Protein AF-A0A538QEV7-F1 (afdb_monomer_lite)

Radius of gyration: 22.5 Å; chains: 1; bounding box: 42×52×67 Å

pLDDT: mean 78.13, std 15.29, range [40.16, 97.31]

Foldseek 3Di:
DDDDDPPPVVVVVVVVVPCQDDDPPHHQDVCCVVVVVLVRQQVNVVVCCVNVPQQFDPDPVVQVVVVVVQQVVCVVVVHPGGARETEGCDDDWDDGRPRHIYDYPVVVVPDPDDD

Secondary structure (DSSP, 8-state):
---SSSSHHHHHHHHHHH---EETTEEPPHHHHTT-HHHHHHHHHHHHHHHTT--B---HHHHHHHHHHHHHHHHHTT-SSPPEEEEESSS-EEEETTTEEEEEHHHHHT-SS--

Structure (mmCIF, N/CA/C/O backbone):
data_AF-A0A538QEV7-F1
#
_entry.id   AF-A0A538QEV7-F1
#
loop_
_atom_site.group_PDB
_atom_site.id
_atom_site.type_symbol
_atom_site.label_atom_id
_atom_site.label_alt_id
_atom_site.label_comp_id
_atom_site.label_asym_id
_atom_site.label_entity_id
_atom_site.label_seq_id
_atom_site.pdbx_PDB_ins_code
_atom_site.Cartn_x
_atom_site.Cartn_y
_atom_site.Cartn_z
_atom_site.occupancy
_atom_site.B_iso_or_equiv
_atom_site.auth_seq_id
_atom_site.auth_comp_id
_atom_site.auth_asym_id
_atom_site.auth_atom_id
_atom_site.pdbx_PDB_model_num
ATOM 1 N N . MET A 1 1 ? 30.840 38.195 -49.801 1.00 40.16 1 MET A N 1
ATOM 2 C CA . MET A 1 1 ? 30.398 36.802 -49.571 1.00 40.16 1 ME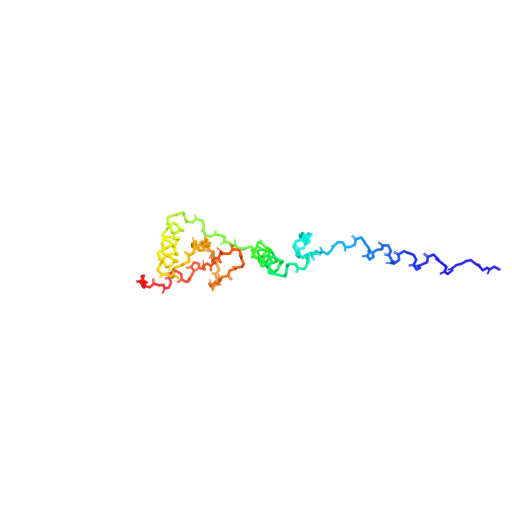T A CA 1
ATOM 3 C C . MET A 1 1 ? 30.155 36.630 -48.079 1.00 40.16 1 MET A C 1
ATOM 5 O O . MET A 1 1 ? 31.099 36.420 -47.337 1.00 40.16 1 MET A O 1
ATO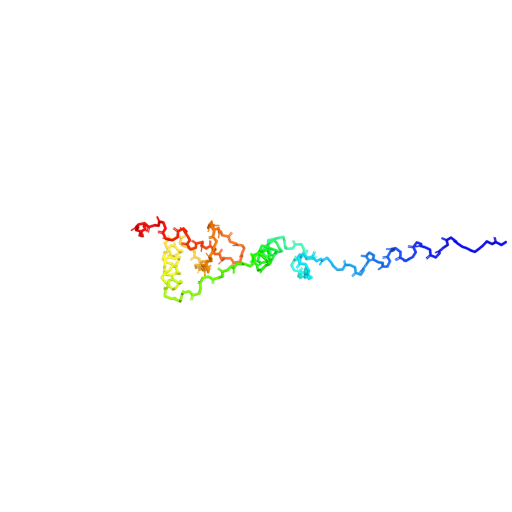M 9 N N . THR A 1 2 ? 28.923 36.831 -47.615 1.00 46.28 2 THR A N 1
ATOM 10 C CA . THR A 1 2 ? 28.565 36.791 -46.185 1.00 46.28 2 THR A CA 1
ATOM 11 C C . THR A 1 2 ? 27.212 36.104 -46.028 1.00 46.28 2 THR A C 1
ATOM 13 O O . THR A 1 2 ? 26.174 36.743 -45.901 1.00 46.28 2 THR A O 1
ATOM 16 N N . ALA A 1 3 ? 27.214 34.776 -46.067 1.00 45.53 3 ALA A N 1
ATOM 17 C CA . ALA A 1 3 ? 26.053 33.965 -45.722 1.00 45.53 3 ALA A CA 1
ATOM 18 C C . ALA A 1 3 ? 26.568 32.690 -45.052 1.00 45.53 3 ALA A C 1
ATOM 20 O O . ALA A 1 3 ? 27.212 31.879 -45.706 1.00 45.53 3 ALA A O 1
ATOM 21 N N . GLY A 1 4 ? 26.355 32.535 -43.743 1.00 50.03 4 GLY A N 1
ATOM 22 C CA . GLY A 1 4 ? 26.815 31.315 -43.070 1.00 50.03 4 GLY A CA 1
ATOM 23 C C . GLY A 1 4 ? 26.719 31.246 -41.549 1.00 50.03 4 GLY A C 1
ATOM 24 O O . GLY A 1 4 ? 27.173 30.261 -40.990 1.00 50.03 4 GLY A O 1
ATOM 25 N N . VAL A 1 5 ? 26.156 32.244 -40.854 1.00 50.41 5 VAL A N 1
ATOM 26 C CA . VAL A 1 5 ? 26.136 32.234 -39.369 1.00 50.41 5 VAL A CA 1
ATOM 27 C C . VAL A 1 5 ? 24.717 32.238 -38.780 1.00 50.41 5 VAL A C 1
ATOM 29 O O . VAL A 1 5 ? 24.527 31.946 -37.606 1.00 50.41 5 VAL A O 1
ATOM 32 N N . ARG A 1 6 ? 23.676 32.497 -39.583 1.00 47.66 6 ARG A N 1
ATOM 33 C CA . ARG A 1 6 ? 22.297 32.640 -39.071 1.00 47.66 6 ARG A CA 1
ATOM 34 C C . ARG A 1 6 ? 21.507 31.333 -38.919 1.00 47.66 6 ARG A C 1
ATOM 36 O O . ARG A 1 6 ? 20.470 31.351 -38.268 1.00 47.66 6 ARG A O 1
ATOM 43 N N . SER A 1 7 ? 21.974 30.216 -39.477 1.00 49.97 7 SER A N 1
ATOM 44 C CA . SER A 1 7 ? 21.183 28.971 -39.520 1.00 49.97 7 SER A CA 1
ATOM 45 C C . SER A 1 7 ? 21.430 28.002 -38.361 1.00 49.97 7 SER A C 1
ATOM 47 O O . SER A 1 7 ? 20.664 27.058 -38.206 1.00 49.97 7 SER A O 1
ATOM 49 N N . VAL A 1 8 ? 22.456 28.215 -37.532 1.00 52.44 8 VAL A N 1
ATOM 50 C CA . VAL A 1 8 ? 22.805 27.251 -36.469 1.00 52.44 8 VAL A CA 1
ATOM 51 C C . VAL A 1 8 ? 22.012 27.499 -35.178 1.00 52.44 8 VAL A C 1
ATOM 53 O O . VAL A 1 8 ? 21.619 26.554 -34.502 1.00 52.44 8 VAL A O 1
ATOM 56 N N . THR A 1 9 ? 21.679 28.750 -34.853 1.00 51.84 9 THR A N 1
ATOM 57 C CA . THR A 1 9 ? 20.972 29.101 -33.606 1.00 51.84 9 THR A CA 1
ATOM 58 C C . THR A 1 9 ? 19.491 28.714 -33.595 1.00 51.84 9 THR A C 1
ATOM 60 O O . THR A 1 9 ? 18.963 28.371 -32.539 1.00 51.84 9 THR A O 1
ATOM 63 N N . ALA A 1 10 ? 18.816 28.698 -34.748 1.00 50.69 10 ALA A N 1
ATOM 64 C CA . ALA A 1 10 ? 17.406 28.303 -34.829 1.00 50.69 10 ALA A CA 1
ATOM 65 C C . ALA A 1 10 ? 17.188 26.796 -34.579 1.00 50.69 10 ALA A C 1
ATOM 67 O O . ALA A 1 10 ? 16.176 26.405 -34.000 1.00 50.69 10 ALA A O 1
ATOM 68 N N . ALA A 1 11 ? 18.151 25.951 -34.961 1.00 51.78 11 ALA A N 1
ATOM 69 C CA . ALA A 1 11 ? 18.044 24.502 -34.794 1.00 51.78 11 ALA A CA 1
ATOM 70 C C . ALA A 1 11 ? 18.141 24.065 -33.319 1.00 51.78 11 ALA A C 1
ATOM 72 O O . ALA A 1 11 ? 17.435 23.152 -32.898 1.00 51.78 11 ALA A O 1
ATOM 73 N N . VAL A 1 12 ? 18.955 24.749 -32.508 1.00 53.03 12 VAL A N 1
ATOM 74 C CA . VAL A 1 12 ? 19.141 24.408 -31.083 1.00 53.03 12 VAL A CA 1
ATOM 75 C C . VAL A 1 12 ? 17.909 24.778 -30.241 1.00 53.03 12 VAL A C 1
ATOM 77 O O . VAL A 1 12 ? 17.521 24.022 -29.353 1.00 53.03 12 VAL A O 1
ATOM 80 N N . LEU A 1 13 ? 17.229 25.886 -30.561 1.00 50.34 13 LEU A N 1
ATOM 81 C CA . LEU A 1 13 ? 15.985 26.292 -29.887 1.00 50.34 13 LEU A CA 1
ATOM 82 C C . LEU A 1 13 ? 14.797 25.371 -30.218 1.00 50.34 13 LEU A C 1
ATOM 84 O O . LEU A 1 13 ? 13.953 25.129 -29.355 1.00 50.34 13 LEU A O 1
ATOM 88 N N . ALA A 1 14 ? 14.745 24.808 -31.429 1.00 50.81 14 ALA A N 1
ATOM 89 C CA . ALA A 1 14 ? 13.701 23.857 -31.822 1.00 50.81 14 ALA A CA 1
ATOM 90 C C . ALA A 1 14 ? 13.845 22.487 -31.127 1.00 50.81 14 ALA A C 1
ATOM 92 O O . ALA A 1 14 ? 12.843 21.844 -30.807 1.00 50.81 14 ALA A O 1
ATOM 93 N N . LEU A 1 15 ? 15.082 22.061 -30.843 1.00 51.41 15 LEU A N 1
ATOM 94 C CA . LEU A 1 15 ? 15.366 20.800 -30.148 1.00 51.41 15 LEU A CA 1
ATOM 95 C C . LEU A 1 15 ? 14.990 20.859 -28.658 1.00 51.41 15 LEU A C 1
ATOM 97 O O . LEU A 1 15 ? 14.467 19.882 -28.124 1.00 51.41 15 LEU A O 1
ATOM 101 N N . ALA A 1 16 ? 15.160 22.013 -28.006 1.00 52.75 16 ALA A N 1
ATOM 102 C CA . ALA A 1 16 ? 14.767 22.195 -26.607 1.00 52.75 16 ALA A CA 1
ATOM 103 C C . ALA A 1 16 ? 13.236 22.214 -26.405 1.00 52.75 16 ALA A C 1
ATOM 105 O O . ALA A 1 16 ? 12.749 21.782 -25.364 1.00 52.75 16 ALA A O 1
ATOM 106 N N . ALA A 1 17 ? 12.465 22.659 -27.406 1.00 51.69 17 ALA A N 1
ATOM 107 C CA . ALA A 1 17 ? 11.001 22.733 -27.333 1.00 51.69 17 ALA A CA 1
ATOM 108 C C . ALA A 1 17 ? 10.284 21.387 -27.575 1.00 51.69 17 ALA A C 1
ATOM 110 O O . ALA A 1 17 ? 9.101 21.254 -27.260 1.00 51.69 17 ALA A O 1
ATOM 111 N N . CYS A 1 18 ? 10.978 20.383 -28.125 1.00 56.22 18 CYS A N 1
ATOM 112 C CA . CYS A 1 18 ? 10.391 19.074 -28.441 1.00 56.22 18 CYS A CA 1
ATOM 113 C C . CYS A 1 18 ? 10.737 17.976 -27.425 1.00 56.22 18 CYS A C 1
ATOM 115 O O . CYS A 1 18 ? 10.116 16.910 -27.443 1.00 56.22 18 CYS A O 1
ATOM 117 N N . ALA A 1 19 ? 11.680 18.225 -26.515 1.00 59.28 19 ALA A N 1
ATOM 118 C CA . ALA A 1 19 ? 11.968 17.327 -25.407 1.00 59.28 19 ALA A CA 1
ATOM 119 C C . ALA A 1 19 ? 10.901 17.512 -24.319 1.00 59.28 19 ALA A C 1
ATOM 121 O O . ALA A 1 19 ? 11.076 18.257 -23.356 1.00 59.28 19 ALA A O 1
ATOM 122 N N . ARG A 1 20 ? 9.746 16.857 -24.494 1.00 67.44 20 ARG A N 1
ATOM 123 C CA . ARG A 1 20 ? 8.758 16.750 -23.414 1.00 67.44 20 ARG A CA 1
ATOM 124 C C . ARG A 1 20 ? 9.449 16.087 -22.224 1.00 67.44 20 ARG A C 1
ATOM 126 O O . ARG A 1 20 ? 10.036 15.022 -22.422 1.00 67.44 20 ARG A O 1
ATOM 133 N N . PRO A 1 21 ? 9.387 16.679 -21.023 1.00 74.88 21 PRO A N 1
ATOM 134 C CA . PRO A 1 21 ? 10.087 16.121 -19.888 1.00 74.88 21 PRO A CA 1
ATOM 135 C C . PRO A 1 21 ? 9.556 14.710 -19.613 1.00 74.88 21 PRO A C 1
ATOM 137 O O . PRO A 1 21 ? 8.351 14.438 -19.677 1.00 74.88 21 PRO A O 1
ATOM 140 N N . SER A 1 22 ? 10.490 13.799 -19.382 1.00 76.75 22 SER A N 1
ATOM 141 C CA . SER A 1 22 ? 10.241 12.384 -19.149 1.00 76.75 22 SER A CA 1
ATOM 142 C C . SER A 1 22 ? 10.986 11.938 -17.905 1.00 76.75 22 SER A C 1
ATOM 144 O O . SER A 1 22 ? 12.069 12.436 -17.613 1.00 76.75 22 SER A O 1
ATOM 146 N N . TYR A 1 23 ? 10.419 10.961 -17.220 1.00 77.50 23 TYR A N 1
ATOM 147 C CA . TYR A 1 23 ? 11.026 10.269 -16.091 1.00 77.50 23 TYR A CA 1
ATOM 148 C C . TYR A 1 23 ? 11.100 8.792 -16.456 1.00 77.50 23 TYR A C 1
ATOM 150 O O . TYR A 1 23 ? 10.143 8.326 -17.061 1.00 77.50 23 TYR A O 1
ATOM 158 N N . LEU A 1 24 ? 12.193 8.069 -16.204 1.00 77.19 24 LEU A N 1
ATOM 159 C CA . LEU A 1 24 ? 12.293 6.625 -16.508 1.00 77.19 24 LEU A CA 1
ATOM 160 C C . LEU A 1 24 ? 11.632 6.216 -17.847 1.00 77.19 24 LEU A C 1
ATOM 162 O O . LEU A 1 24 ? 10.642 5.486 -17.901 1.00 77.19 24 LEU A O 1
ATOM 166 N N . GLY A 1 25 ? 12.040 6.860 -18.943 1.00 74.81 25 GLY A N 1
ATOM 167 C CA . GLY A 1 25 ? 11.576 6.528 -20.297 1.00 74.81 25 GLY A CA 1
ATOM 168 C C . GLY A 1 25 ? 10.131 6.892 -20.686 1.00 74.81 25 GLY A C 1
ATOM 169 O O . GLY A 1 25 ? 9.821 6.837 -21.874 1.00 74.81 25 GLY A O 1
ATOM 170 N N . ALA A 1 26 ? 9.252 7.331 -19.774 1.00 76.25 26 ALA A N 1
ATOM 171 C CA . ALA A 1 26 ? 7.908 7.811 -20.151 1.00 76.25 26 ALA A CA 1
ATOM 172 C C . ALA A 1 26 ? 7.627 9.268 -19.772 1.00 76.25 26 ALA A C 1
ATOM 174 O O . ALA A 1 26 ? 8.293 9.894 -18.943 1.00 76.25 26 ALA A O 1
ATOM 175 N N . ARG A 1 27 ? 6.649 9.838 -20.473 1.00 83.81 27 ARG A N 1
ATOM 176 C CA . ARG A 1 27 ? 6.334 11.266 -20.418 1.00 83.81 27 ARG A CA 1
ATOM 177 C C . ARG A 1 27 ? 5.769 11.631 -19.052 1.00 83.81 27 ARG A C 1
ATOM 179 O O . ARG A 1 27 ? 4.916 10.911 -18.537 1.00 83.81 27 ARG A O 1
ATOM 186 N N . LEU A 1 28 ? 6.217 12.762 -18.509 1.00 81.62 28 LEU A N 1
ATOM 187 C CA . LEU A 1 28 ? 5.638 13.311 -17.290 1.00 81.62 28 LEU A CA 1
ATOM 188 C C . LEU A 1 28 ? 4.145 13.614 -17.506 1.00 81.62 28 LEU A C 1
ATOM 190 O O . LEU A 1 28 ? 3.781 14.185 -18.541 1.00 81.62 28 LEU A O 1
ATOM 194 N N . PRO A 1 29 ? 3.274 13.245 -16.556 1.00 79.69 29 PRO A N 1
ATOM 195 C CA . PRO A 1 29 ? 1.847 13.489 -16.658 1.00 79.69 29 PRO A CA 1
ATOM 196 C C . PRO A 1 29 ? 1.529 14.952 -16.326 1.00 79.69 29 PRO A C 1
ATOM 198 O O . PRO A 1 29 ? 2.354 15.692 -15.784 1.00 79.69 29 PRO A O 1
ATOM 201 N N . GLN A 1 30 ? 0.295 15.368 -16.615 1.0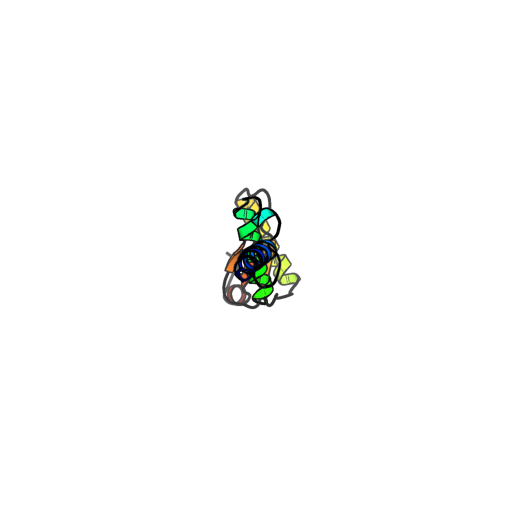0 78.69 30 GLN A N 1
ATOM 202 C CA . GLN A 1 30 ? -0.155 16.743 -16.394 1.00 78.69 30 GLN A CA 1
ATOM 203 C C . GLN A 1 30 ? 0.096 17.273 -14.961 1.00 78.69 30 GLN A C 1
ATOM 205 O O . GLN A 1 30 ? 0.549 18.417 -14.870 1.00 78.69 30 GLN A O 1
ATOM 210 N N . PRO A 1 31 ? -0.070 16.493 -13.868 1.00 72.62 31 PRO A N 1
ATOM 211 C CA . PRO A 1 31 ? 0.229 16.959 -12.509 1.00 72.62 31 PRO A CA 1
ATOM 212 C C . PRO A 1 31 ? 1.663 17.485 -12.336 1.00 72.62 31 PRO A C 1
ATOM 214 O O . PRO A 1 31 ? 1.871 18.551 -11.760 1.00 72.62 31 PRO A O 1
ATOM 217 N N . CYS A 1 32 ? 2.642 16.832 -12.968 1.00 74.25 32 CYS A N 1
ATOM 218 C CA . CYS A 1 32 ? 4.042 17.269 -12.980 1.00 74.25 32 CYS A CA 1
ATOM 219 C C . CYS A 1 32 ? 4.294 18.566 -13.745 1.00 74.25 32 CYS A C 1
ATOM 221 O O . CYS A 1 32 ? 5.281 19.255 -13.501 1.00 74.25 32 CYS A O 1
ATOM 223 N N . THR A 1 33 ? 3.399 18.919 -14.663 1.00 75.38 33 THR A N 1
ATOM 224 C CA . THR A 1 33 ? 3.486 20.158 -15.447 1.00 75.38 33 THR A CA 1
ATOM 225 C C . THR A 1 33 ? 2.604 21.282 -14.895 1.00 75.38 33 THR A C 1
ATOM 227 O O . THR A 1 33 ? 2.805 22.441 -15.248 1.00 75.38 33 THR A O 1
ATOM 230 N N . ALA A 1 34 ? 1.656 20.966 -14.006 1.00 75.38 34 ALA A N 1
ATOM 231 C CA . ALA A 1 34 ? 0.641 21.885 -13.484 1.00 75.38 34 ALA A CA 1
ATOM 232 C C . ALA A 1 34 ? 0.966 22.465 -12.091 1.00 75.38 34 ALA A C 1
ATOM 234 O O . ALA A 1 34 ? 0.101 23.081 -11.476 1.00 75.38 34 ALA A O 1
ATOM 235 N N . ARG A 1 35 ? 2.210 22.304 -11.608 1.00 73.94 35 ARG A N 1
ATOM 236 C CA . ARG A 1 35 ? 2.669 22.669 -10.247 1.00 73.94 35 ARG A CA 1
ATOM 237 C C . ARG A 1 35 ? 1.986 21.895 -9.108 1.00 73.94 35 ARG A C 1
ATOM 239 O O . ARG A 1 35 ? 2.063 22.322 -7.960 1.00 73.94 35 ARG A O 1
ATOM 246 N N . ASP A 1 36 ? 1.375 20.752 -9.404 1.00 80.44 36 ASP A N 1
ATOM 247 C CA . ASP A 1 36 ? 0.865 19.833 -8.387 1.00 80.44 36 ASP A CA 1
ATOM 248 C C . ASP A 1 36 ? 2.000 18.904 -7.936 1.00 80.44 36 ASP A C 1
ATOM 250 O O . ASP A 1 36 ? 2.231 17.828 -8.494 1.00 80.44 36 ASP A O 1
ATOM 254 N N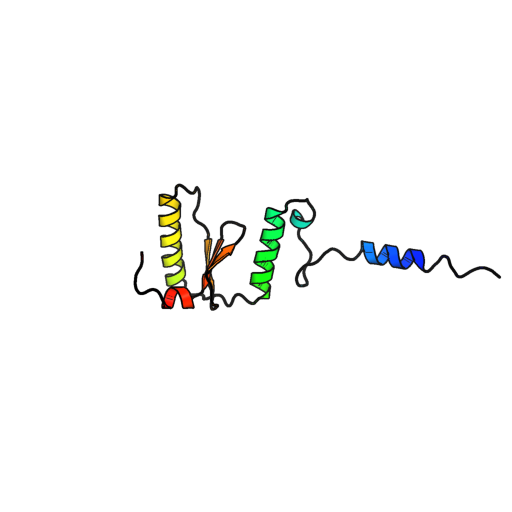 . VAL A 1 37 ? 2.786 19.396 -6.976 1.00 80.50 37 VAL A N 1
ATOM 255 C CA . VAL A 1 37 ? 4.021 18.740 -6.527 1.00 80.50 37 VAL A CA 1
ATOM 256 C C . VAL A 1 37 ? 3.726 17.388 -5.882 1.00 80.50 37 VAL A C 1
ATOM 258 O O . VAL A 1 37 ? 4.436 16.427 -6.167 1.00 80.50 37 VAL A O 1
ATOM 261 N N . GLU A 1 38 ? 2.674 17.280 -5.068 1.00 73.44 38 GLU A N 1
ATOM 262 C CA . GLU A 1 38 ? 2.335 16.025 -4.390 1.00 73.44 38 GLU A CA 1
ATOM 263 C C . GLU A 1 38 ? 1.879 14.951 -5.374 1.00 73.44 38 GLU A C 1
ATOM 265 O O . GLU A 1 38 ? 2.388 13.828 -5.338 1.00 73.44 38 GLU A O 1
ATOM 270 N N . ALA A 1 39 ? 0.978 15.283 -6.302 1.00 72.88 39 ALA A N 1
ATOM 271 C CA . ALA A 1 39 ? 0.536 14.320 -7.304 1.00 72.88 39 ALA A CA 1
ATOM 272 C C . ALA A 1 39 ? 1.661 13.958 -8.288 1.00 72.88 39 ALA A C 1
ATOM 274 O O . ALA A 1 39 ? 1.739 12.816 -8.746 1.00 72.88 39 ALA A O 1
ATOM 275 N N . CYS A 1 40 ? 2.563 14.899 -8.591 1.00 80.81 40 CYS A N 1
ATOM 276 C CA . CYS A 1 40 ? 3.726 14.624 -9.429 1.00 80.81 40 CYS A CA 1
ATOM 277 C C . CYS A 1 40 ? 4.724 13.675 -8.768 1.00 80.81 40 CYS A C 1
ATOM 279 O O . CYS A 1 40 ? 5.069 12.649 -9.356 1.00 80.81 40 CYS A O 1
ATOM 281 N N . LEU A 1 41 ? 5.159 13.995 -7.543 1.00 80.56 41 LEU A N 1
ATOM 282 C CA . LEU A 1 41 ? 6.015 13.113 -6.749 1.00 80.56 41 LEU A CA 1
ATOM 283 C C . LEU A 1 41 ? 5.357 11.754 -6.597 1.00 80.56 41 LEU A C 1
ATOM 285 O O . LEU A 1 41 ? 6.019 10.724 -6.677 1.00 80.56 41 LEU A O 1
ATOM 289 N N . GLY A 1 42 ? 4.035 11.755 -6.450 1.00 75.00 42 GLY A N 1
ATOM 290 C CA . GLY A 1 42 ? 3.311 10.530 -6.308 1.00 75.00 42 GLY A CA 1
ATOM 291 C C . GLY A 1 42 ? 3.381 9.619 -7.517 1.00 75.00 42 GLY A C 1
ATOM 292 O O . GLY A 1 42 ? 3.693 8.443 -7.360 1.00 75.00 42 GLY A O 1
ATOM 293 N N . TRP A 1 43 ? 3.168 10.170 -8.704 1.00 80.69 43 TRP A N 1
ATOM 294 C CA . TRP A 1 43 ? 3.333 9.430 -9.944 1.00 80.69 43 TRP A CA 1
ATOM 295 C C . TRP A 1 43 ? 4.787 9.002 -10.184 1.00 80.69 43 TRP A C 1
ATOM 297 O O . TRP A 1 43 ? 5.019 7.911 -10.696 1.00 80.69 43 TRP A O 1
ATOM 307 N N . MET A 1 44 ? 5.772 9.835 -9.822 1.00 80.12 44 MET A N 1
ATOM 308 C CA . MET A 1 44 ? 7.192 9.491 -9.970 1.00 80.12 44 MET A CA 1
ATOM 309 C C . MET A 1 44 ? 7.565 8.296 -9.095 1.00 80.12 44 MET A C 1
ATOM 3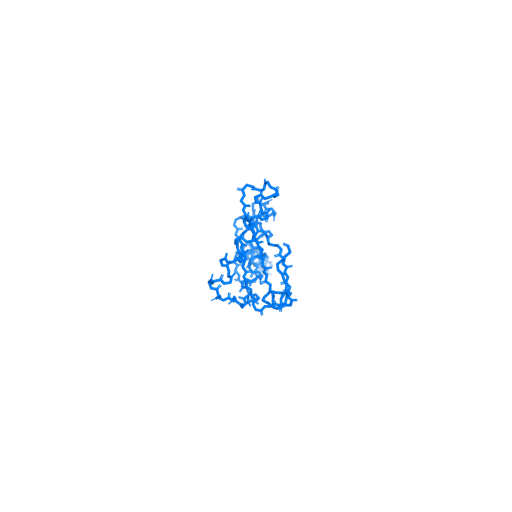11 O O . MET A 1 44 ? 8.146 7.352 -9.610 1.00 80.12 44 MET A O 1
ATOM 315 N N . VAL A 1 45 ? 7.142 8.288 -7.828 1.00 75.81 45 VAL A N 1
ATOM 316 C CA . VAL A 1 45 ? 7.342 7.145 -6.928 1.00 75.81 45 VAL A CA 1
ATOM 317 C C . VAL A 1 45 ? 6.669 5.899 -7.494 1.00 75.81 45 VAL A C 1
ATOM 319 O O . VAL A 1 45 ? 7.304 4.862 -7.588 1.00 75.81 45 VAL A O 1
ATOM 322 N N . GLU A 1 46 ? 5.415 5.975 -7.947 1.00 71.44 46 GLU A N 1
ATOM 323 C CA . GLU A 1 46 ? 4.760 4.817 -8.577 1.00 71.44 46 GLU A CA 1
ATOM 324 C C . GLU A 1 46 ? 5.512 4.304 -9.804 1.00 71.44 46 GLU A C 1
ATOM 326 O O . GLU A 1 46 ? 5.535 3.101 -10.060 1.00 71.44 46 GLU A O 1
ATOM 331 N N . ARG A 1 47 ? 6.126 5.212 -10.560 1.00 75.44 47 ARG A N 1
ATOM 332 C CA . ARG A 1 47 ? 6.934 4.858 -11.714 1.00 75.44 47 ARG A CA 1
ATOM 333 C C . ARG A 1 47 ? 8.243 4.197 -11.321 1.00 75.44 47 ARG A C 1
ATOM 335 O O . ARG A 1 47 ? 8.577 3.198 -11.935 1.00 75.44 47 ARG A O 1
ATOM 342 N N . ASP A 1 48 ? 8.944 4.737 -10.331 1.00 73.19 48 ASP A N 1
ATOM 343 C CA . ASP A 1 48 ? 10.153 4.122 -9.779 1.00 73.19 48 ASP A CA 1
ATOM 344 C C . ASP A 1 48 ? 9.846 2.716 -9.297 1.00 73.19 48 ASP A C 1
ATOM 346 O O . ASP A 1 48 ? 10.600 1.801 -9.560 1.00 73.19 48 ASP A O 1
ATOM 350 N N . LEU A 1 49 ? 8.696 2.526 -8.660 1.00 66.50 49 LEU A N 1
ATOM 351 C CA . LEU A 1 49 ? 8.239 1.223 -8.206 1.00 66.50 49 LEU A CA 1
ATOM 352 C C . LEU A 1 49 ? 7.880 0.274 -9.358 1.00 66.50 49 LEU A C 1
ATOM 354 O O . LEU A 1 49 ? 8.166 -0.918 -9.293 1.00 66.50 49 LEU A O 1
ATOM 358 N N . ALA A 1 50 ? 7.250 0.783 -10.414 1.00 66.38 50 ALA A N 1
ATOM 359 C CA . ALA A 1 50 ? 6.926 -0.014 -11.592 1.00 66.38 50 ALA A CA 1
ATOM 360 C C . ALA A 1 50 ? 8.171 -0.376 -12.424 1.00 66.38 50 ALA A C 1
ATOM 362 O O . ALA A 1 50 ? 8.226 -1.466 -12.981 1.00 66.38 50 ALA A O 1
ATOM 363 N N . ASP A 1 51 ? 9.144 0.534 -12.521 1.00 64.12 51 ASP A N 1
ATOM 364 C CA . ASP A 1 51 ? 10.401 0.364 -13.264 1.00 64.12 51 ASP A CA 1
ATOM 365 C C . ASP A 1 51 ? 11.439 -0.435 -12.471 1.00 64.12 51 ASP A C 1
ATOM 367 O O . ASP A 1 51 ? 12.187 -1.211 -13.053 1.00 64.12 51 ASP A O 1
ATOM 371 N N . ALA A 1 52 ? 11.433 -0.322 -11.139 1.00 56.78 52 ALA A N 1
ATOM 372 C CA . ALA A 1 52 ? 12.248 -1.142 -10.245 1.00 56.78 52 ALA A CA 1
ATOM 373 C C . ALA A 1 52 ? 11.792 -2.606 -10.186 1.00 56.78 52 ALA A C 1
ATOM 375 O O . ALA A 1 52 ? 12.275 -3.320 -9.313 1.00 56.78 52 ALA A O 1
ATOM 376 N N . GLU A 1 53 ? 10.872 -3.029 -11.066 1.00 58.12 53 GLU A N 1
ATOM 377 C CA . GLU A 1 53 ? 10.219 -4.334 -11.026 1.00 58.12 53 GLU A CA 1
ATOM 378 C C . GLU A 1 53 ? 9.835 -4.663 -9.583 1.00 58.12 53 GLU A C 1
ATOM 380 O O . GLU A 1 53 ? 10.449 -5.525 -8.960 1.00 58.12 53 GLU A O 1
ATOM 385 N N . LEU A 1 54 ? 8.854 -3.948 -9.005 1.00 64.44 54 LEU A N 1
ATOM 386 C CA . LEU A 1 54 ? 8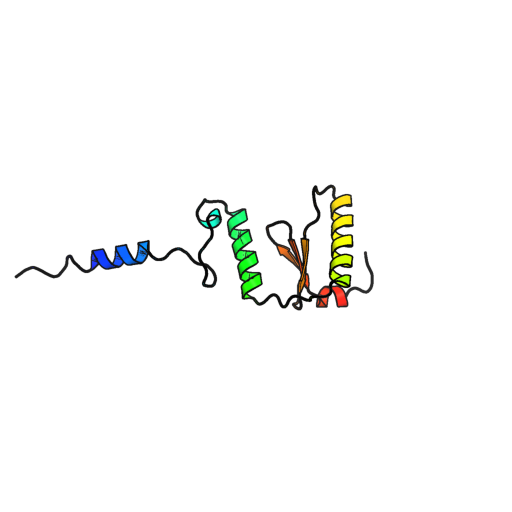.188 -4.456 -7.804 1.00 64.44 54 LEU A CA 1
ATOM 387 C C . LEU A 1 54 ? 7.732 -5.881 -8.130 1.00 64.44 54 LEU A C 1
ATOM 389 O O . LEU A 1 54 ? 6.705 -6.060 -8.782 1.00 64.44 54 LEU A O 1
ATOM 393 N N . ASP A 1 55 ? 8.525 -6.869 -7.730 1.00 77.81 55 ASP A N 1
ATOM 394 C CA . ASP A 1 55 ? 8.263 -8.279 -7.946 1.00 77.81 55 ASP A CA 1
ATOM 395 C C . ASP A 1 55 ? 7.066 -8.617 -7.063 1.00 77.81 55 ASP A C 1
ATOM 397 O O . ASP A 1 55 ? 7.184 -8.838 -5.859 1.00 77.81 55 ASP A O 1
ATOM 401 N N . LEU A 1 56 ? 5.865 -8.406 -7.600 1.00 83.44 56 LEU A N 1
ATOM 402 C CA . LEU A 1 56 ? 4.648 -8.419 -6.808 1.00 83.44 56 LEU A CA 1
ATOM 403 C C . LEU A 1 56 ? 4.414 -9.834 -6.298 1.00 83.44 56 LEU A C 1
ATOM 405 O O . LEU A 1 56 ? 4.312 -10.781 -7.075 1.00 83.44 56 LEU A O 1
ATOM 409 N N . TYR A 1 57 ? 4.220 -9.955 -4.990 1.00 87.50 57 TYR A N 1
ATOM 410 C CA . TYR A 1 57 ? 3.865 -11.228 -4.392 1.00 87.50 57 TYR A CA 1
ATOM 411 C C . TYR A 1 57 ? 2.349 -11.431 -4.486 1.00 87.50 57 TYR A C 1
ATOM 413 O O . TYR A 1 57 ? 1.569 -10.864 -3.710 1.00 87.50 57 TYR A O 1
ATOM 421 N N . ASP A 1 58 ? 1.916 -12.213 -5.476 1.00 84.19 58 ASP A N 1
ATOM 422 C CA . ASP A 1 58 ? 0.500 -12.398 -5.815 1.00 84.19 58 ASP A CA 1
ATOM 423 C C . ASP A 1 58 ? -0.181 -13.512 -4.996 1.00 84.19 58 ASP A C 1
ATOM 425 O O . ASP A 1 58 ? -0.735 -14.470 -5.530 1.00 84.19 58 ASP A O 1
ATOM 429 N N . ASP A 1 59 ? -0.185 -13.371 -3.669 1.00 91.81 59 ASP A N 1
ATOM 430 C CA . ASP A 1 59 ? -1.011 -14.194 -2.779 1.00 91.81 59 ASP A CA 1
ATOM 431 C C . ASP A 1 59 ? -2.286 -13.426 -2.405 1.00 91.81 59 ASP A C 1
ATOM 433 O O . ASP A 1 59 ? -2.267 -12.385 -1.737 1.00 91.81 59 ASP A O 1
ATOM 437 N N . THR A 1 60 ? -3.428 -13.910 -2.893 1.00 91.31 60 THR A N 1
ATOM 438 C CA . THR A 1 60 ? -4.726 -13.259 -2.661 1.00 91.31 60 THR A CA 1
ATOM 439 C C . THR A 1 60 ? -5.171 -13.370 -1.202 1.00 91.31 60 THR A C 1
ATOM 441 O O . THR A 1 60 ? -5.729 -12.408 -0.672 1.00 91.31 60 THR A O 1
ATOM 444 N N . ALA A 1 61 ? -4.913 -14.501 -0.540 1.00 94.62 61 ALA A N 1
ATOM 445 C CA . ALA A 1 61 ? -5.324 -14.717 0.843 1.00 94.62 61 ALA A CA 1
ATOM 446 C C . ALA A 1 61 ? -4.493 -13.849 1.791 1.00 94.62 61 ALA A C 1
ATOM 448 O O . ALA A 1 61 ? -5.054 -13.139 2.629 1.00 94.62 61 ALA A O 1
ATOM 449 N N . LEU A 1 62 ? -3.172 -13.829 1.598 1.00 93.56 62 LEU A N 1
ATOM 450 C CA . LEU A 1 62 ? -2.276 -12.997 2.393 1.00 93.56 62 LEU A CA 1
ATOM 451 C C . LEU A 1 62 ? -2.585 -11.508 2.209 1.00 93.56 62 LEU A C 1
ATOM 453 O O . LEU A 1 62 ? -2.709 -10.770 3.182 1.00 93.56 62 LEU A O 1
ATOM 457 N N . ARG A 1 63 ? -2.774 -11.052 0.969 1.00 93.94 63 ARG A N 1
ATOM 458 C CA . ARG A 1 63 ? -3.130 -9.654 0.692 1.00 93.94 63 ARG A CA 1
ATOM 459 C C . ARG A 1 63 ? -4.467 -9.260 1.307 1.00 93.94 63 ARG A C 1
ATOM 461 O O . ARG A 1 63 ? -4.563 -8.165 1.850 1.00 93.94 63 ARG A O 1
ATOM 468 N N . ALA A 1 64 ? -5.482 -10.123 1.242 1.00 95.81 64 ALA A N 1
ATOM 469 C CA . ALA A 1 64 ? -6.771 -9.862 1.879 1.00 95.81 64 ALA A CA 1
ATOM 470 C C . ALA A 1 64 ? -6.632 -9.761 3.405 1.00 95.81 64 ALA A C 1
ATOM 472 O O . ALA A 1 64 ? -7.193 -8.851 4.013 1.00 95.81 64 ALA A O 1
ATOM 473 N N . TYR A 1 65 ? -5.838 -10.646 4.009 1.00 95.44 65 TYR A N 1
ATOM 474 C CA . TYR A 1 65 ? -5.536 -10.612 5.436 1.00 95.44 65 TYR A CA 1
ATOM 475 C C . TYR A 1 65 ? -4.849 -9.302 5.847 1.00 95.44 65 TYR A C 1
ATOM 477 O O . TYR A 1 65 ? -5.347 -8.585 6.714 1.00 95.44 65 TYR A O 1
ATOM 485 N N . VAL A 1 66 ? -3.756 -8.930 5.175 1.00 94.75 66 VAL A N 1
ATOM 486 C CA . VAL A 1 66 ? -3.006 -7.710 5.509 1.00 94.75 66 VAL A CA 1
ATOM 487 C C . VAL A 1 66 ? -3.817 -6.443 5.205 1.00 94.75 66 VAL A C 1
ATOM 489 O O . VAL A 1 66 ? -3.750 -5.475 5.964 1.00 94.75 66 VAL A O 1
ATOM 492 N N . GLN A 1 67 ? -4.643 -6.443 4.153 1.00 96.38 67 GLN A N 1
ATOM 493 C CA . GLN A 1 67 ? -5.592 -5.354 3.903 1.00 96.38 67 GLN A CA 1
ATOM 494 C C . GLN A 1 67 ? -6.609 -5.226 5.047 1.00 96.38 67 GLN A C 1
ATOM 496 O O . GLN A 1 67 ? -6.852 -4.114 5.501 1.00 96.38 67 GLN A O 1
ATOM 501 N N . GLY A 1 68 ? -7.135 -6.336 5.576 1.00 97.31 68 GLY A N 1
ATOM 502 C CA . GLY A 1 68 ? -8.043 -6.315 6.727 1.00 97.31 68 GLY A CA 1
ATOM 503 C C . GLY A 1 68 ? -7.410 -5.711 7.987 1.00 97.31 68 GLY A C 1
ATOM 504 O O . GLY A 1 68 ? -8.071 -4.980 8.728 1.00 97.31 68 GLY A O 1
ATOM 505 N N . ILE A 1 69 ? -6.112 -5.944 8.205 1.00 95.50 69 ILE A N 1
ATOM 506 C CA . ILE A 1 69 ? -5.350 -5.279 9.274 1.00 95.50 69 ILE A CA 1
ATOM 507 C C . ILE A 1 69 ? -5.283 -3.771 9.019 1.00 95.50 69 ILE A C 1
ATOM 509 O O . ILE A 1 69 ? -5.594 -2.982 9.913 1.00 95.50 69 ILE A O 1
ATOM 513 N N . ALA A 1 70 ? -4.920 -3.357 7.801 1.00 95.00 70 ALA A N 1
ATOM 514 C CA . ALA A 1 70 ? -4.865 -1.944 7.432 1.00 95.00 70 ALA A CA 1
ATOM 515 C C . ALA A 1 70 ? -6.229 -1.251 7.601 1.00 95.00 70 ALA A C 1
ATOM 517 O O . ALA A 1 70 ? -6.284 -0.131 8.109 1.00 95.00 70 ALA A O 1
ATOM 518 N N . ASP A 1 71 ? -7.323 -1.932 7.255 1.00 96.94 71 ASP A N 1
ATOM 519 C CA . ASP A 1 71 ? -8.692 -1.441 7.425 1.00 96.94 71 ASP A CA 1
ATOM 520 C C . ASP A 1 71 ? -9.034 -1.221 8.903 1.00 96.94 71 ASP A C 1
ATOM 522 O O . ASP A 1 71 ? -9.536 -0.157 9.284 1.00 96.94 71 ASP A O 1
ATOM 526 N N . ARG A 1 72 ? -8.700 -2.191 9.763 1.00 96.81 72 ARG A N 1
ATOM 527 C CA . ARG A 1 72 ? -8.917 -2.098 11.212 1.00 96.81 72 ARG A CA 1
ATOM 528 C C . ARG A 1 72 ? -8.111 -0.957 11.833 1.00 96.81 72 ARG A C 1
ATOM 530 O O . ARG A 1 72 ? -8.654 -0.188 12.627 1.00 96.81 72 ARG A O 1
ATOM 537 N N . LEU A 1 73 ? -6.843 -0.813 11.447 1.00 95.31 73 LEU A N 1
ATOM 538 C CA . LEU A 1 73 ? -5.972 0.267 11.919 1.00 95.31 73 LEU A CA 1
ATOM 539 C C . LEU A 1 73 ? -6.463 1.640 11.448 1.00 95.31 73 LEU A C 1
ATOM 541 O O . LEU A 1 73 ? -6.525 2.575 12.244 1.00 95.31 73 LEU A O 1
ATOM 545 N N . ALA A 1 74 ? -6.867 1.761 10.183 1.00 95.62 74 ALA A N 1
ATOM 546 C CA . ALA A 1 74 ? -7.403 3.000 9.632 1.00 95.62 74 ALA A CA 1
ATOM 547 C C . ALA A 1 74 ? -8.694 3.426 10.340 1.00 95.62 74 ALA A C 1
ATOM 549 O O . ALA A 1 74 ? -8.837 4.596 10.699 1.00 95.62 74 ALA A O 1
ATOM 550 N N . SER A 1 75 ? -9.593 2.474 10.607 1.00 96.69 75 SER A N 1
ATOM 551 C CA . SER A 1 75 ? -10.807 2.727 11.384 1.00 96.69 75 SER A CA 1
ATOM 552 C C . SER A 1 75 ? -10.485 3.186 12.807 1.00 96.69 75 SER A C 1
ATOM 554 O O . SER A 1 75 ? -11.089 4.145 13.282 1.00 96.69 75 SER A O 1
ATOM 556 N N . GLY A 1 76 ? -9.537 2.532 13.488 1.00 96.88 76 GLY A N 1
ATOM 557 C CA . GLY A 1 76 ? -9.115 2.915 14.840 1.00 96.88 76 GLY A CA 1
ATOM 558 C C . GLY A 1 76 ? -8.455 4.297 14.900 1.00 96.88 76 GLY A C 1
ATOM 559 O O . GLY A 1 76 ? -8.624 5.021 15.877 1.00 96.88 76 GLY A O 1
ATOM 560 N N . ALA A 1 77 ? -7.757 4.688 13.833 1.00 94.81 77 ALA A N 1
ATOM 561 C CA . ALA A 1 77 ? -7.123 5.996 13.690 1.00 94.81 77 ALA A CA 1
ATOM 562 C C . ALA A 1 77 ? -8.071 7.104 13.184 1.00 94.81 77 ALA A C 1
ATOM 564 O O . ALA A 1 77 ? -7.648 8.252 13.051 1.00 94.81 77 ALA A O 1
ATOM 565 N N . GLY A 1 78 ? -9.336 6.790 12.878 1.00 95.75 78 GLY A N 1
ATOM 566 C CA . GLY A 1 78 ? -10.302 7.758 12.346 1.00 95.75 78 GLY A CA 1
ATOM 567 C C . GLY A 1 78 ? -10.000 8.221 10.916 1.00 95.75 78 GLY A C 1
ATOM 568 O O . GLY A 1 78 ? -10.419 9.308 10.517 1.00 95.75 78 GLY A O 1
ATOM 569 N N . LEU A 1 79 ? -9.265 7.423 10.137 1.00 93.06 79 LEU A N 1
ATOM 570 C CA . LEU A 1 79 ? -9.001 7.731 8.735 1.00 93.06 79 LEU A CA 1
ATOM 571 C C . LEU A 1 79 ? -10.266 7.500 7.893 1.00 93.06 79 LEU A C 1
ATOM 573 O O . LEU A 1 79 ? -10.969 6.509 8.093 1.00 93.06 79 LEU A O 1
ATOM 577 N N . PRO A 1 80 ? -10.549 8.362 6.899 1.00 91.81 80 PRO A N 1
ATOM 578 C CA . PRO A 1 80 ? -11.744 8.226 6.067 1.00 91.81 80 PRO A CA 1
ATOM 579 C C . PRO A 1 80 ? -11.722 6.966 5.193 1.00 91.81 80 PRO A C 1
ATOM 581 O O . PRO A 1 80 ? -12.778 6.487 4.783 1.00 91.81 80 PRO A O 1
ATOM 584 N N . ARG A 1 81 ? -10.526 6.460 4.861 1.00 90.06 81 ARG A N 1
ATOM 585 C CA . ARG A 1 81 ? -10.292 5.218 4.116 1.00 90.06 81 ARG A CA 1
ATOM 586 C C . ARG A 1 81 ? -8.954 4.627 4.532 1.00 90.06 81 ARG A C 1
ATOM 588 O O . ARG A 1 81 ? -8.018 5.371 4.829 1.00 90.06 81 ARG A O 1
ATOM 595 N N . ALA A 1 82 ? -8.860 3.307 4.487 1.00 93.06 82 ALA A N 1
ATOM 596 C CA . ALA A 1 82 ? -7.593 2.621 4.643 1.00 93.06 82 ALA A CA 1
ATOM 597 C C . ALA A 1 82 ? -6.700 2.812 3.411 1.00 93.06 82 ALA A C 1
ATOM 599 O O . ALA A 1 82 ? -7.211 2.946 2.292 1.00 93.06 82 ALA A O 1
ATOM 600 N N . PRO A 1 83 ? -5.370 2.815 3.590 1.00 91.19 83 PRO A N 1
ATOM 601 C CA . PRO A 1 83 ? -4.466 2.733 2.462 1.00 91.19 83 PRO A CA 1
ATOM 602 C C . PRO A 1 83 ? -4.592 1.368 1.773 1.00 91.19 83 PRO A C 1
ATOM 604 O O . PRO A 1 83 ? -4.843 0.344 2.410 1.00 91.19 83 PRO A O 1
ATOM 607 N N . ARG A 1 84 ? -4.374 1.346 0.457 1.00 91.12 84 ARG A N 1
ATOM 608 C CA . ARG A 1 84 ? -4.280 0.101 -0.309 1.00 91.12 84 ARG A CA 1
ATOM 609 C C . ARG A 1 84 ? -2.962 -0.600 0.004 1.00 91.12 84 ARG A C 1
ATOM 611 O O . ARG A 1 84 ? -1.900 0.003 -0.152 1.00 91.12 84 ARG A O 1
ATOM 618 N N . VAL A 1 85 ? -3.024 -1.878 0.349 1.00 91.62 85 VAL A N 1
ATOM 619 C CA . VAL A 1 85 ? -1.845 -2.713 0.584 1.00 91.62 85 VAL A CA 1
ATOM 620 C C . VAL A 1 85 ? -1.342 -3.331 -0.722 1.00 91.62 85 VAL A C 1
ATOM 622 O O . VAL A 1 85 ? -2.115 -3.824 -1.548 1.00 91.62 85 VAL A O 1
ATOM 625 N N . VAL A 1 86 ? -0.023 -3.312 -0.896 1.00 90.25 86 VAL A N 1
ATOM 626 C CA . VAL A 1 86 ? 0.717 -4.071 -1.910 1.00 90.25 86 VAL A CA 1
ATOM 627 C C . VAL A 1 86 ? 1.775 -4.903 -1.203 1.00 90.25 86 VAL A C 1
ATOM 629 O O . VAL A 1 86 ? 2.471 -4.379 -0.337 1.00 90.25 86 VAL A O 1
ATOM 632 N N . ILE A 1 87 ? 1.895 -6.178 -1.574 1.00 91.50 87 ILE A N 1
ATOM 633 C CA . ILE A 1 87 ? 2.950 -7.066 -1.080 1.00 91.50 87 ILE A CA 1
ATOM 634 C C . ILE A 1 87 ? 3.929 -7.316 -2.223 1.00 91.50 87 ILE A C 1
ATOM 636 O O . ILE A 1 87 ? 3.497 -7.555 -3.353 1.00 91.50 87 ILE A O 1
ATOM 640 N N . ALA A 1 88 ? 5.223 -7.224 -1.941 1.00 89.69 88 ALA A N 1
ATOM 641 C CA . ALA A 1 88 ? 6.268 -7.403 -2.940 1.00 89.69 88 ALA A CA 1
ATOM 642 C C . ALA A 1 88 ? 7.440 -8.232 -2.400 1.00 89.69 88 ALA A C 1
ATOM 644 O O . ALA A 1 88 ? 7.733 -8.199 -1.205 1.00 89.69 88 ALA A O 1
ATOM 645 N N . ASP A 1 89 ? 8.130 -8.937 -3.288 1.00 87.88 89 ASP A N 1
ATOM 646 C CA . ASP A 1 89 ? 9.294 -9.788 -3.035 1.00 87.88 89 ASP A CA 1
ATOM 647 C C . ASP A 1 89 ? 10.589 -8.969 -2.962 1.00 87.88 89 ASP A C 1
ATOM 649 O O . ASP A 1 89 ? 11.605 -9.274 -3.576 1.00 87.88 89 ASP A O 1
ATOM 653 N N . HIS A 1 90 ? 10.562 -7.903 -2.163 1.00 81.38 90 HIS A N 1
ATOM 654 C CA . HIS A 1 90 ? 11.746 -7.117 -1.841 1.00 81.38 90 HIS A CA 1
ATOM 655 C C . HIS A 1 90 ? 11.795 -6.790 -0.350 1.00 81.38 90 HIS A C 1
ATOM 657 O O . HIS A 1 90 ? 10.793 -6.845 0.367 1.00 81.38 90 HIS A O 1
ATOM 663 N N . ASP A 1 91 ? 12.969 -6.380 0.116 1.00 78.25 91 ASP A N 1
ATOM 664 C CA . ASP A 1 91 ? 13.141 -5.913 1.485 1.00 78.25 91 ASP A CA 1
ATOM 665 C C . ASP A 1 91 ? 12.597 -4.493 1.670 1.00 78.25 91 ASP A C 1
ATOM 667 O O . ASP A 1 91 ? 12.814 -3.603 0.846 1.00 78.25 91 ASP A O 1
ATOM 671 N N . GLY A 1 92 ? 11.909 -4.263 2.789 1.00 79.88 92 GLY A N 1
ATOM 672 C CA . GLY A 1 92 ? 11.452 -2.936 3.203 1.00 79.88 92 GLY A CA 1
ATOM 673 C C . GLY A 1 92 ? 9.936 -2.769 3.230 1.00 79.88 92 GLY A C 1
ATOM 674 O O . GLY A 1 92 ? 9.164 -3.563 2.706 1.00 79.88 92 GLY A O 1
ATOM 675 N N . THR A 1 93 ? 9.478 -1.738 3.929 1.00 87.50 93 THR A N 1
ATOM 676 C CA . THR A 1 93 ? 8.057 -1.393 4.046 1.00 87.50 93 THR A CA 1
ATOM 677 C C . THR A 1 93 ? 7.945 0.118 4.099 1.00 87.50 93 THR A C 1
ATOM 679 O O . THR A 1 93 ? 8.633 0.756 4.894 1.00 87.50 93 THR A O 1
ATOM 682 N N . TYR A 1 94 ? 7.125 0.698 3.231 1.00 84.19 94 TYR A N 1
ATOM 683 C CA . TYR A 1 94 ? 7.008 2.147 3.107 1.00 84.19 94 TYR A CA 1
ATOM 684 C C . TYR A 1 94 ? 5.627 2.549 2.594 1.00 84.19 94 TYR A C 1
ATOM 686 O O . TYR A 1 94 ? 4.944 1.803 1.890 1.00 84.19 94 TYR A O 1
ATOM 694 N N . ALA A 1 95 ? 5.212 3.760 2.959 1.00 83.94 95 ALA A N 1
ATOM 695 C CA . ALA A 1 95 ? 4.040 4.399 2.385 1.00 83.94 95 ALA A CA 1
ATOM 696 C C . ALA A 1 95 ? 4.421 5.100 1.079 1.00 83.94 95 ALA A C 1
ATOM 698 O O . ALA A 1 95 ? 5.485 5.711 0.976 1.00 83.94 95 ALA A O 1
ATOM 699 N N . THR A 1 96 ? 3.531 5.035 0.099 1.00 72.62 96 THR A N 1
ATOM 700 C CA . THR A 1 96 ? 3.631 5.798 -1.142 1.00 72.62 96 THR A CA 1
ATOM 701 C C . THR A 1 96 ? 2.567 6.888 -1.149 1.00 72.62 96 THR A C 1
ATOM 703 O O . THR A 1 96 ? 1.599 6.884 -0.382 1.00 72.62 96 THR A O 1
ATOM 706 N N . SER A 1 97 ? 2.729 7.821 -2.073 1.00 69.50 97 SER A N 1
ATOM 707 C CA . SER A 1 97 ? 1.656 8.701 -2.527 1.00 69.50 97 SER A CA 1
ATOM 708 C C . SER A 1 97 ? 0.382 7.934 -2.918 1.00 69.50 97 SER A C 1
ATOM 710 O O . SER A 1 97 ? 0.418 6.739 -3.215 1.00 69.50 97 SER A O 1
ATOM 712 N N . GLY A 1 98 ? -0.761 8.625 -2.941 1.00 67.31 98 GLY A N 1
ATOM 713 C CA . GLY A 1 98 ? -2.021 8.023 -3.393 1.00 67.31 98 GLY A CA 1
ATOM 714 C C . GLY A 1 98 ? -2.627 7.007 -2.417 1.00 67.31 98 GLY A C 1
ATOM 715 O O . GLY A 1 98 ? -3.374 6.129 -2.842 1.00 67.31 98 GLY A O 1
ATOM 716 N N . SER A 1 99 ? -2.318 7.121 -1.119 1.00 82.25 99 SER A N 1
ATOM 717 C CA . SER A 1 99 ? -2.861 6.258 -0.057 1.00 82.25 99 SER A CA 1
ATOM 718 C C . SER A 1 99 ? -2.563 4.773 -0.287 1.00 82.25 99 SER A C 1
ATOM 720 O O . SER A 1 99 ? -3.464 3.934 -0.258 1.00 82.25 99 SER A O 1
ATOM 722 N N . ARG A 1 100 ? -1.293 4.432 -0.512 1.00 85.62 100 ARG A N 1
ATOM 723 C CA . ARG A 1 100 ? -0.831 3.048 -0.664 1.00 85.62 100 ARG A CA 1
ATOM 724 C C . ARG A 1 100 ? 0.319 2.763 0.294 1.00 85.62 100 ARG A C 1
ATOM 726 O O . ARG A 1 100 ? 1.135 3.635 0.569 1.00 85.62 100 ARG A O 1
ATOM 733 N N . ILE A 1 101 ? 0.383 1.533 0.789 1.00 88.94 101 ILE A N 1
ATOM 734 C CA . ILE A 1 101 ? 1.514 1.011 1.558 1.00 88.94 101 ILE A CA 1
ATOM 735 C C . ILE A 1 101 ? 2.057 -0.209 0.820 1.00 88.94 101 ILE A C 1
ATOM 737 O O . ILE A 1 101 ? 1.292 -1.098 0.442 1.00 88.94 101 ILE A O 1
ATOM 741 N N . VAL A 1 102 ? 3.371 -0.235 0.612 1.00 89.19 102 VAL A N 1
ATOM 742 C CA . VAL A 1 102 ? 4.097 -1.396 0.096 1.00 89.19 102 VAL A CA 1
ATOM 743 C C . VAL A 1 102 ? 4.740 -2.114 1.272 1.00 89.19 102 VAL A C 1
ATOM 745 O O . VAL A 1 102 ? 5.425 -1.489 2.082 1.00 89.19 102 VAL A O 1
ATOM 748 N N . ILE A 1 103 ? 4.507 -3.419 1.368 1.00 91.31 103 ILE A N 1
ATOM 749 C CA . ILE A 1 103 ? 5.026 -4.292 2.418 1.00 91.31 103 ILE A CA 1
ATOM 750 C C . ILE A 1 103 ? 5.860 -5.385 1.755 1.00 91.31 103 ILE A C 1
ATOM 752 O O . ILE A 1 103 ? 5.343 -6.201 0.997 1.00 91.31 103 ILE A O 1
ATOM 756 N N . GLY A 1 104 ? 7.152 -5.415 2.055 1.00 91.38 104 GLY A N 1
ATOM 757 C CA . GLY A 1 104 ? 8.038 -6.492 1.641 1.00 91.38 104 GLY A CA 1
ATOM 758 C C . GLY A 1 104 ? 7.650 -7.817 2.293 1.00 91.38 104 GLY A C 1
ATOM 759 O O . GLY A 1 104 ? 7.512 -7.879 3.520 1.00 91.38 104 GLY A O 1
ATOM 760 N N . ARG A 1 105 ? 7.513 -8.887 1.503 1.00 92.00 105 ARG A N 1
ATOM 761 C CA . ARG A 1 105 ? 7.246 -10.245 2.003 1.00 92.00 105 ARG A CA 1
ATOM 762 C C . ARG A 1 105 ? 8.238 -10.676 3.094 1.00 92.00 105 ARG A C 1
ATOM 764 O O . ARG A 1 105 ? 7.759 -11.143 4.129 1.00 92.00 105 ARG A O 1
ATOM 771 N N . PRO A 1 106 ? 9.562 -10.434 2.978 1.00 90.31 106 PRO A N 1
ATOM 772 C CA . PRO A 1 106 ? 10.506 -10.794 4.037 1.00 90.31 106 PRO A CA 1
ATOM 773 C C . PRO A 1 106 ? 10.230 -10.098 5.376 1.00 90.31 106 PRO A C 1
ATOM 775 O O . PRO A 1 106 ? 10.652 -10.570 6.427 1.00 90.31 106 PRO A O 1
ATOM 778 N N . THR A 1 107 ? 9.539 -8.953 5.391 1.00 89.62 107 THR A N 1
ATOM 779 C CA . THR A 1 107 ? 9.094 -8.329 6.646 1.00 89.62 107 THR A CA 1
ATOM 780 C C . THR A 1 107 ? 7.977 -9.130 7.293 1.00 89.62 107 THR A C 1
ATOM 782 O O . THR A 1 107 ? 8.034 -9.337 8.496 1.00 89.62 107 THR A O 1
ATOM 785 N N . ILE A 1 108 ? 7.008 -9.612 6.513 1.00 90.12 108 ILE A N 1
ATOM 786 C CA . ILE A 1 108 ? 5.892 -10.427 7.011 1.00 90.12 108 ILE A CA 1
ATOM 787 C C . ILE A 1 108 ? 6.411 -11.759 7.563 1.00 90.12 108 ILE A C 1
ATOM 789 O O . ILE A 1 108 ? 6.027 -12.154 8.657 1.00 90.12 108 ILE A O 1
ATOM 793 N N . GLU A 1 109 ? 7.328 -12.414 6.848 1.00 90.50 109 GLU A N 1
ATOM 794 C CA . GLU A 1 109 ? 7.914 -13.706 7.243 1.00 90.50 109 GLU A CA 1
ATOM 795 C C . GLU A 1 109 ? 8.716 -13.643 8.555 1.00 90.50 109 GLU A C 1
ATOM 797 O O . GLU A 1 109 ? 8.896 -14.662 9.216 1.00 90.50 109 GLU A O 1
ATOM 802 N N . ARG A 1 110 ? 9.195 -12.454 8.942 1.00 89.94 110 ARG A N 1
ATOM 803 C CA . ARG A 1 110 ? 9.935 -12.225 10.194 1.00 89.94 110 ARG A CA 1
ATOM 804 C C . ARG A 1 110 ? 9.038 -11.917 11.394 1.00 89.94 110 ARG A C 1
ATOM 806 O O . ARG A 1 110 ? 9.561 -11.749 12.493 1.00 89.94 110 ARG A O 1
ATOM 813 N N . LEU A 1 111 ? 7.729 -11.760 11.198 1.00 87.94 111 LEU A N 1
ATOM 814 C CA . LEU A 1 111 ? 6.797 -11.476 12.285 1.00 87.94 111 LEU A CA 1
ATOM 815 C C . LEU A 1 111 ? 6.301 -12.785 12.899 1.00 87.94 111 LEU A C 1
ATOM 817 O O . LEU A 1 111 ? 5.683 -13.600 12.221 1.00 87.94 111 LEU A O 1
ATOM 821 N N . ASP A 1 112 ? 6.513 -12.946 14.203 1.00 87.81 112 ASP A N 1
ATOM 822 C CA . ASP A 1 112 ? 6.045 -14.126 14.942 1.00 87.81 112 ASP A CA 1
ATOM 823 C C . ASP A 1 112 ? 4.563 -14.024 15.351 1.00 87.81 112 ASP A C 1
ATOM 825 O O . ASP A 1 112 ? 3.915 -15.033 15.638 1.00 87.81 112 ASP A O 1
ATOM 829 N N . SER A 1 113 ? 4.009 -12.807 15.399 1.00 86.00 113 SER A N 1
ATOM 830 C CA . SER A 1 113 ? 2.614 -12.550 15.766 1.00 86.00 113 SER A CA 1
ATOM 831 C C . SER A 1 113 ? 2.066 -11.263 15.144 1.00 86.00 113 SER A C 1
ATOM 833 O O . SER A 1 113 ? 2.811 -10.340 14.816 1.00 86.00 113 SER A O 1
ATOM 835 N N . GLU A 1 114 ? 0.738 -11.178 15.046 1.00 83.94 114 GLU A N 1
ATOM 836 C CA . GLU A 1 114 ? 0.016 -9.918 14.827 1.00 83.94 114 GLU A CA 1
ATOM 837 C C . GLU A 1 114 ? 0.042 -9.084 16.126 1.00 83.94 114 GLU A C 1
ATOM 839 O O . GLU A 1 114 ? -0.087 -9.650 17.214 1.00 83.94 114 GLU A O 1
ATOM 844 N N . ALA A 1 115 ? 0.270 -7.770 16.016 1.00 65.50 115 ALA A N 1
ATOM 845 C CA . ALA A 1 115 ? 0.363 -6.835 17.146 1.00 65.50 115 ALA A CA 1
ATOM 846 C C . ALA A 1 115 ? -0.978 -6.162 17.477 1.00 65.50 115 ALA A C 1
ATOM 848 O O . ALA A 1 115 ? -1.760 -5.892 16.532 1.00 65.50 115 ALA A O 1
#

Sequence (115 aa):
MTAGVRSVTAAVLALAACARPSYLGARLPQPCTARDVEACLGWMVERDLADAELDLYDDTALRAYVQGIADRLASGAGLPRAPRVVIADHDGTYATSGSRIVIGRPTIERLDSEA